Protein AF-A0A959TGL7-F1 (afdb_monomer_lite)

Foldseek 3Di:
DVLQVLLVVLVDHDDDQCVVQVVVCVVVDVVCCVVGRLVSSLVVLLVDQEDADEDDDDPSSVVSVVSCVVVVGYYHPDSVPDHRD

pLDDT: mean 96.85, std 1.71, range [90.56, 98.56]

Structure (mmCIF, N/CA/C/O backbone):
data_AF-A0A959TGL7-F1
#
_entry.id   AF-A0A959TGL7-F1
#
loop_
_atom_site.group_PDB
_atom_site.id
_atom_site.type_symbol
_atom_site.label_atom_id
_atom_site.label_alt_id
_atom_site.label_comp_id
_atom_site.label_asym_id
_atom_site.label_entity_id
_atom_site.label_seq_id
_atom_site.pdbx_PDB_ins_code
_atom_site.Cartn_x
_atom_site.Cartn_y
_atom_site.Cartn_z
_atom_site.occupancy
_atom_site.B_iso_or_equiv
_atom_site.auth_seq_id
_atom_site.auth_comp_id
_atom_site.auth_asym_id
_atom_site.auth_atom_id
_atom_site.pdbx_PDB_model_num
ATOM 1 N N . HIS A 1 1 ? 8.446 -2.766 6.886 1.00 93.25 1 HIS A N 1
ATOM 2 C CA . HIS A 1 1 ? 7.616 -3.935 7.242 1.00 93.25 1 HIS A CA 1
ATOM 3 C C . HIS A 1 1 ? 7.052 -3.889 8.663 1.00 93.25 1 HIS A C 1
ATOM 5 O O . HIS A 1 1 ? 6.039 -4.535 8.868 1.00 93.25 1 HIS A O 1
ATOM 11 N N . GLU A 1 2 ? 7.605 -3.123 9.615 1.00 96.38 2 GLU A N 1
ATOM 12 C CA . GLU A 1 2 ? 7.049 -2.996 10.985 1.00 96.38 2 GLU A CA 1
ATOM 13 C C . GLU A 1 2 ? 5.547 -2.661 10.997 1.00 96.38 2 GLU A C 1
ATOM 15 O O . GLU A 1 2 ? 4.750 -3.449 11.488 1.00 96.38 2 GLU A O 1
ATOM 20 N N . ALA A 1 3 ? 5.131 -1.594 10.308 1.00 96.19 3 ALA A N 1
ATOM 21 C CA . ALA A 1 3 ? 3.711 -1.243 10.210 1.00 96.19 3 ALA A CA 1
ATOM 22 C C . ALA A 1 3 ? 2.839 -2.328 9.545 1.00 96.19 3 ALA A C 1
ATOM 24 O O . ALA A 1 3 ? 1.656 -2.442 9.847 1.00 96.19 3 ALA A O 1
ATOM 25 N N . ALA A 1 4 ? 3.403 -3.129 8.635 1.00 97.31 4 ALA A N 1
ATOM 26 C CA . ALA A 1 4 ? 2.678 -4.243 8.026 1.00 97.31 4 ALA A CA 1
ATOM 27 C C . ALA A 1 4 ? 2.458 -5.377 9.036 1.00 97.31 4 ALA A C 1
ATOM 29 O O . ALA A 1 4 ? 1.374 -5.951 9.067 1.00 97.31 4 ALA A O 1
ATOM 30 N N . LEU A 1 5 ? 3.449 -5.657 9.889 1.00 98.12 5 LEU A N 1
ATOM 31 C CA . LEU A 1 5 ? 3.298 -6.596 10.999 1.00 98.12 5 LEU A CA 1
ATOM 32 C C . LEU A 1 5 ? 2.214 -6.119 11.975 1.00 98.12 5 LEU A C 1
ATOM 34 O O . LEU A 1 5 ? 1.325 -6.891 12.298 1.00 98.12 5 LEU A O 1
ATOM 38 N N . GLU A 1 6 ? 2.208 -4.843 12.356 1.00 98.06 6 GLU A N 1
ATOM 39 C CA . GLU A 1 6 ? 1.170 -4.291 13.243 1.00 98.06 6 GLU A CA 1
ATOM 40 C C . GLU A 1 6 ? -0.243 -4.350 12.624 1.00 98.06 6 GLU A C 1
ATOM 42 O O . GLU A 1 6 ? -1.229 -4.622 13.310 1.00 98.06 6 GLU A O 1
ATOM 47 N N . VAL A 1 7 ? -0.369 -4.127 11.308 1.00 98.31 7 VAL A N 1
ATOM 48 C CA . VAL A 1 7 ? -1.636 -4.328 10.577 1.00 98.31 7 VAL A CA 1
ATOM 49 C C . VAL A 1 7 ? -2.057 -5.801 10.607 1.00 98.31 7 VAL A C 1
ATOM 51 O O . VAL A 1 7 ? -3.236 -6.093 10.807 1.00 98.31 7 VAL A O 1
ATOM 54 N N . HIS A 1 8 ? -1.107 -6.726 10.453 1.00 98.38 8 HIS A N 1
ATOM 55 C CA . HIS A 1 8 ? -1.370 -8.159 10.568 1.00 98.38 8 HIS A CA 1
ATOM 56 C C . HIS A 1 8 ? -1.838 -8.557 11.971 1.00 98.38 8 HIS A C 1
ATOM 58 O O . HIS A 1 8 ? -2.809 -9.297 12.110 1.00 98.38 8 HIS A O 1
ATOM 64 N N . GLU A 1 9 ? -1.208 -8.020 13.014 1.00 98.38 9 GLU A N 1
ATOM 65 C CA . GLU A 1 9 ? -1.586 -8.255 14.412 1.00 98.38 9 GLU A CA 1
ATOM 66 C C . GLU A 1 9 ? -3.001 -7.744 14.740 1.00 98.38 9 GLU A C 1
ATOM 68 O O . GLU A 1 9 ? -3.647 -8.254 15.655 1.00 98.38 9 GLU A O 1
ATOM 73 N N . LYS A 1 10 ? -3.530 -6.794 13.958 1.00 98.25 10 LYS A N 1
ATOM 74 C CA . LYS A 1 10 ? -4.931 -6.336 14.023 1.00 98.25 10 LYS A CA 1
ATOM 75 C C . LYS A 1 10 ? -5.923 -7.248 13.285 1.00 98.25 10 LYS A C 1
ATOM 77 O O . LYS A 1 10 ? -7.115 -6.950 13.273 1.00 98.25 10 LYS A O 1
ATOM 82 N N . GLY A 1 11 ? -5.457 -8.347 12.690 1.00 98.38 11 GLY A N 1
ATOM 83 C CA . GLY A 1 11 ? -6.282 -9.339 11.991 1.00 98.38 11 GLY A CA 1
ATOM 84 C C . GLY A 1 11 ? -6.463 -9.081 10.494 1.00 98.38 11 GLY A C 1
ATOM 85 O O . GLY A 1 11 ? -7.157 -9.844 9.825 1.00 98.38 11 GLY A O 1
ATOM 86 N N . HIS A 1 12 ? -5.832 -8.040 9.950 1.00 98.44 12 HIS A N 1
ATOM 87 C CA . HIS A 1 12 ? -5.903 -7.721 8.524 1.00 98.44 12 HIS A CA 1
ATOM 88 C C . HIS A 1 12 ? -4.818 -8.445 7.727 1.00 98.44 12 HIS A C 1
ATOM 90 O O . HIS A 1 12 ? -3.799 -8.886 8.262 1.00 98.44 12 HIS A O 1
ATOM 96 N N . LEU A 1 13 ? -5.002 -8.524 6.409 1.00 98.06 13 LEU A N 1
ATOM 97 C CA . LEU A 1 13 ? -3.952 -8.952 5.489 1.00 98.06 13 LEU A CA 1
ATOM 98 C C . LEU A 1 13 ? -3.181 -7.719 4.985 1.00 98.06 13 LEU A C 1
ATOM 100 O O . LEU A 1 13 ? -3.704 -6.994 4.135 1.00 98.06 13 LEU A O 1
ATOM 104 N N . PRO A 1 14 ? -1.952 -7.452 5.463 1.00 97.56 14 PRO A N 1
ATOM 105 C CA . PRO A 1 14 ? -1.156 -6.361 4.924 1.00 97.56 14 PRO A CA 1
ATOM 106 C C . PRO A 1 14 ? -0.651 -6.713 3.523 1.00 97.56 14 PRO A C 1
ATOM 108 O O . PRO A 1 14 ? -0.132 -7.804 3.282 1.00 97.56 14 PRO A O 1
ATOM 111 N N . VAL A 1 15 ? -0.733 -5.753 2.607 1.00 97.06 15 VAL A N 1
ATOM 112 C CA . VAL A 1 15 ? -0.109 -5.843 1.285 1.00 97.06 15 VAL A CA 1
ATOM 113 C C . VAL A 1 15 ? 0.666 -4.563 1.004 1.00 97.06 15 VAL A C 1
ATOM 115 O O . VAL A 1 15 ? 0.223 -3.469 1.352 1.00 97.06 15 VAL A O 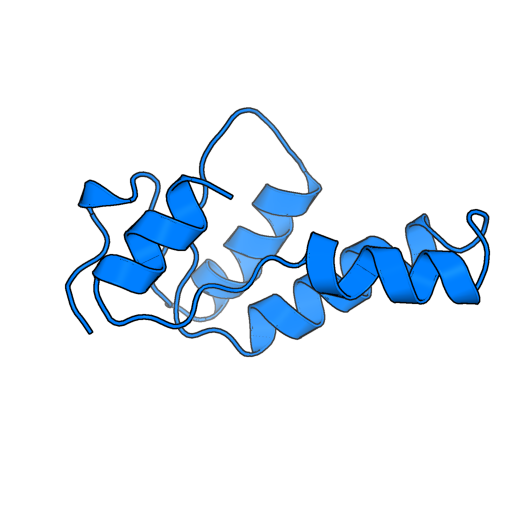1
ATOM 118 N N . ILE A 1 16 ? 1.838 -4.693 0.388 1.00 95.69 16 ILE A N 1
ATOM 119 C CA . ILE A 1 16 ? 2.694 -3.560 0.030 1.00 95.69 16 ILE A CA 1
ATOM 120 C C . ILE A 1 16 ? 2.928 -3.623 -1.477 1.00 95.69 16 ILE A C 1
ATOM 122 O O . ILE A 1 16 ? 3.458 -4.608 -1.988 1.00 95.69 16 ILE A O 1
ATOM 126 N N . GLY A 1 17 ? 2.542 -2.571 -2.202 1.00 91.81 17 GLY A N 1
ATOM 127 C CA . GLY A 1 17 ? 2.612 -2.555 -3.666 1.00 91.81 17 GLY A CA 1
ATOM 128 C C . GLY A 1 17 ? 4.013 -2.809 -4.224 1.00 91.81 17 GLY A C 1
ATOM 129 O O . GLY A 1 17 ? 4.170 -3.546 -5.199 1.00 91.81 17 GLY A O 1
ATOM 130 N N . VAL A 1 18 ? 5.047 -2.290 -3.553 1.00 92.88 18 VAL A N 1
ATOM 131 C CA . VAL A 1 18 ? 6.442 -2.474 -3.983 1.00 92.88 18 VAL A CA 1
ATOM 132 C C . VAL A 1 18 ? 6.898 -3.933 -3.905 1.00 92.88 18 VAL A C 1
ATOM 134 O O . VAL A 1 18 ? 7.637 -4.376 -4.781 1.00 92.88 18 VAL A O 1
ATOM 137 N N . ASP A 1 19 ? 6.400 -4.698 -2.929 1.00 94.88 19 ASP A N 1
ATOM 138 C CA . ASP A 1 19 ? 6.740 -6.117 -2.763 1.00 94.88 19 ASP A CA 1
ATOM 139 C C . ASP A 1 19 ? 6.190 -6.962 -3.921 1.00 94.88 19 ASP A C 1
ATOM 141 O O . ASP A 1 19 ? 6.758 -7.998 -4.264 1.00 94.88 19 ASP A O 1
ATOM 145 N N . VAL A 1 20 ? 5.110 -6.502 -4.561 1.00 95.12 20 VAL A N 1
ATOM 146 C CA . VAL A 1 20 ? 4.526 -7.142 -5.748 1.00 95.12 20 VAL A CA 1
ATOM 147 C C . VAL A 1 20 ? 5.237 -6.694 -7.028 1.00 95.12 20 VAL A C 1
ATOM 149 O O . VAL A 1 20 ? 5.489 -7.507 -7.918 1.00 95.12 20 VAL A O 1
ATOM 152 N N . ALA A 1 21 ? 5.575 -5.408 -7.140 1.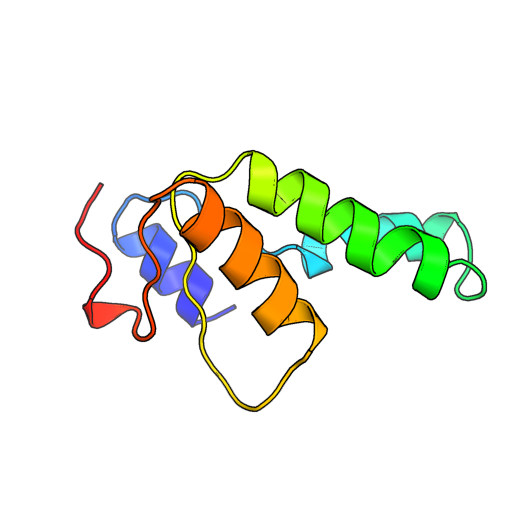00 96.56 21 ALA A N 1
ATOM 153 C CA . ALA A 1 21 ? 6.150 -4.844 -8.359 1.00 96.56 21 ALA A CA 1
ATOM 154 C C . ALA A 1 21 ? 7.634 -5.201 -8.563 1.00 96.56 21 ALA A C 1
ATOM 156 O O . ALA A 1 21 ? 8.035 -5.552 -9.676 1.00 96.56 21 ALA A O 1
ATOM 157 N N . LEU A 1 22 ? 8.457 -5.135 -7.510 1.00 96.50 22 LEU A N 1
ATOM 158 C CA . LEU A 1 22 ? 9.913 -5.287 -7.626 1.00 96.50 22 LEU A CA 1
ATOM 159 C C . LEU A 1 22 ? 10.363 -6.658 -8.164 1.00 96.50 22 LEU A C 1
ATOM 161 O O . LEU A 1 22 ? 11.234 -6.668 -9.037 1.00 96.50 22 LEU A O 1
ATOM 165 N N . PRO A 1 23 ? 9.787 -7.807 -7.751 1.00 97.56 23 PRO A N 1
ATOM 166 C CA . PRO A 1 23 ? 10.157 -9.101 -8.328 1.00 97.56 23 PRO A CA 1
ATOM 167 C C . PRO A 1 23 ? 9.862 -9.188 -9.830 1.00 97.56 23 PRO A C 1
ATOM 169 O O . PRO A 1 23 ? 10.674 -9.713 -10.593 1.00 97.56 23 PRO A O 1
ATOM 172 N N . LEU A 1 24 ? 8.733 -8.626 -10.276 1.00 97.56 24 LEU A N 1
ATOM 173 C CA . LEU A 1 24 ? 8.356 -8.601 -11.692 1.00 97.56 24 LEU A CA 1
ATOM 174 C C . LEU A 1 24 ? 9.300 -7.712 -12.507 1.00 97.56 24 LEU A C 1
ATOM 176 O O . LEU A 1 24 ? 9.721 -8.104 -13.595 1.00 97.56 24 LEU A O 1
ATOM 180 N N . ILE A 1 25 ? 9.698 -6.560 -11.962 1.00 98.00 25 ILE A N 1
ATOM 181 C CA . ILE A 1 25 ? 10.728 -5.698 -12.558 1.00 98.00 25 ILE A CA 1
ATOM 182 C C . ILE A 1 25 ? 12.078 -6.424 -12.614 1.00 98.00 25 ILE A C 1
ATOM 184 O O . ILE A 1 25 ? 12.777 -6.327 -13.619 1.00 98.00 25 ILE A O 1
ATOM 188 N N . GLY A 1 26 ? 12.431 -7.197 -11.583 1.00 97.88 26 GLY A N 1
ATOM 189 C CA . GLY A 1 26 ? 13.649 -8.010 -11.562 1.00 97.88 26 GLY A CA 1
ATOM 190 C C . GLY A 1 26 ? 13.716 -9.018 -12.714 1.00 97.88 26 GLY A C 1
ATOM 191 O O . GLY A 1 26 ? 14.776 -9.202 -13.305 1.00 97.88 26 GLY A O 1
ATOM 192 N N . VAL A 1 27 ? 12.578 -9.613 -13.083 1.00 98.12 27 VAL A N 1
ATOM 193 C CA . VAL A 1 27 ? 12.462 -10.518 -14.240 1.00 98.12 27 VAL A CA 1
ATOM 194 C C . VAL A 1 27 ? 12.441 -9.750 -15.568 1.00 98.12 27 VAL A C 1
ATOM 196 O O . VAL A 1 27 ? 13.040 -10.185 -16.548 1.00 98.12 27 VAL A O 1
ATOM 199 N N . ALA A 1 28 ? 11.745 -8.614 -15.620 1.00 97.56 28 ALA A N 1
ATOM 200 C CA . ALA A 1 28 ? 11.531 -7.835 -16.840 1.00 97.56 28 ALA A CA 1
ATOM 201 C C . ALA A 1 28 ? 12.723 -6.933 -17.230 1.00 97.56 28 ALA A C 1
ATOM 203 O O . ALA A 1 28 ? 12.829 -6.510 -18.385 1.00 97.56 28 ALA A O 1
ATOM 204 N N . GLY A 1 29 ? 13.608 -6.648 -16.274 1.00 97.56 29 GLY A N 1
ATOM 205 C CA . GLY A 1 29 ? 14.737 -5.733 -16.386 1.00 97.56 29 GLY A CA 1
ATOM 206 C C . GLY A 1 29 ? 14.423 -4.320 -15.876 1.00 97.56 29 GLY A C 1
ATOM 207 O O . GLY A 1 29 ? 13.326 -3.789 -16.065 1.00 97.56 29 GLY A O 1
ATOM 208 N N . ALA A 1 30 ? 15.421 -3.685 -15.252 1.00 95.81 30 ALA A N 1
ATOM 209 C CA . ALA A 1 30 ? 15.298 -2.379 -14.593 1.00 95.81 30 ALA A CA 1
ATOM 210 C C . ALA A 1 30 ? 14.846 -1.238 -15.526 1.00 95.81 30 ALA A C 1
ATOM 212 O O . ALA A 1 30 ? 14.207 -0.292 -15.080 1.00 95.81 30 ALA A O 1
ATOM 213 N N . GLN A 1 31 ? 15.109 -1.341 -16.829 1.00 97.25 31 GLN A N 1
ATOM 214 C CA . GLN A 1 31 ? 14.636 -0.396 -17.843 1.00 97.25 31 GLN A CA 1
ATOM 215 C C . GLN A 1 31 ? 13.104 -0.324 -17.948 1.00 97.25 31 GLN A C 1
ATOM 217 O O . GLN A 1 31 ? 12.575 0.640 -18.491 1.00 97.25 31 GLN A O 1
ATOM 222 N N . ARG A 1 32 ? 12.387 -1.330 -17.430 1.00 97.25 32 ARG A N 1
ATOM 223 C CA . ARG A 1 32 ? 10.919 -1.370 -17.382 1.00 97.25 32 ARG A CA 1
ATOM 224 C C . ARG A 1 32 ? 10.354 -0.902 -16.039 1.00 97.25 32 ARG A C 1
ATOM 226 O O . ARG A 1 32 ? 9.167 -1.082 -15.787 1.00 97.25 32 ARG A O 1
ATOM 233 N N . TYR A 1 33 ? 11.175 -0.307 -15.169 1.00 96.31 33 TYR A N 1
ATOM 234 C CA . TYR A 1 33 ? 10.742 0.154 -13.848 1.00 96.31 33 TYR A CA 1
ATOM 235 C C . TYR A 1 33 ? 9.551 1.116 -13.937 1.00 96.31 33 TYR A C 1
ATOM 237 O O . TYR A 1 33 ? 8.508 0.841 -13.351 1.00 96.31 33 TYR A O 1
ATOM 245 N N . ASP A 1 34 ? 9.665 2.195 -14.717 1.00 93.38 34 ASP A N 1
ATOM 246 C CA . ASP A 1 34 ? 8.605 3.211 -14.820 1.00 93.38 34 ASP A CA 1
ATOM 247 C C . ASP A 1 34 ? 7.319 2.665 -15.460 1.00 93.38 34 ASP A C 1
ATOM 249 O O . ASP A 1 34 ? 6.214 3.090 -15.117 1.00 93.38 34 ASP A O 1
ATOM 253 N N . GLU A 1 35 ? 7.462 1.686 -16.357 1.00 96.50 35 GLU A N 1
ATOM 254 C CA . GLU A 1 35 ? 6.354 0.994 -17.018 1.00 96.50 35 GLU A CA 1
ATOM 255 C C . GLU A 1 35 ? 5.584 0.084 -16.052 1.00 96.50 35 GLU A C 1
ATOM 257 O O . GLU A 1 35 ? 4.371 -0.056 -16.171 1.00 96.50 35 GLU A O 1
ATOM 262 N N . LEU A 1 36 ? 6.269 -0.552 -15.099 1.00 97.19 36 LEU A N 1
ATOM 263 C CA . LEU A 1 36 ? 5.685 -1.608 -14.271 1.00 97.19 36 LEU A CA 1
ATOM 264 C C . LEU A 1 36 ? 5.332 -1.138 -12.860 1.00 97.19 36 LEU A C 1
ATOM 266 O O . LEU A 1 36 ? 4.280 -1.515 -12.345 1.00 97.19 36 LEU A O 1
ATOM 270 N N . MET A 1 37 ? 6.170 -0.301 -12.245 1.00 96.75 37 MET A N 1
ATOM 271 C CA . MET A 1 37 ? 6.084 0.034 -10.825 1.00 96.75 37 MET A CA 1
ATOM 272 C C . MET A 1 37 ? 4.718 0.614 -10.450 1.00 96.75 37 MET A C 1
ATOM 274 O O . MET A 1 37 ? 3.974 0.017 -9.672 1.00 96.75 37 MET A O 1
ATOM 278 N N . MET A 1 38 ? 4.361 1.765 -11.029 1.00 96.06 38 MET A N 1
ATOM 279 C CA . MET A 1 38 ? 3.101 2.435 -10.707 1.00 96.06 38 MET A CA 1
ATOM 280 C C . MET A 1 38 ? 1.872 1.647 -11.180 1.00 96.06 38 MET A C 1
ATOM 282 O O . MET A 1 38 ? 0.933 1.532 -10.391 1.00 96.06 38 MET A O 1
ATOM 286 N N . PRO A 1 39 ? 1.827 1.086 -12.406 1.00 96.88 39 PRO A N 1
ATOM 287 C CA . PRO A 1 39 ? 0.658 0.324 -12.843 1.00 96.88 39 PRO A CA 1
ATOM 288 C C . PRO A 1 39 ? 0.356 -0.902 -11.978 1.00 96.88 39 PRO A C 1
ATOM 290 O O . PRO A 1 39 ? -0.809 -1.135 -11.660 1.00 96.88 39 PRO A O 1
ATOM 293 N N . ILE A 1 40 ? 1.375 -1.649 -11.540 1.00 97.62 40 ILE A N 1
ATOM 294 C CA . ILE A 1 40 ? 1.183 -2.810 -10.657 1.00 97.62 40 ILE A CA 1
ATOM 295 C C . ILE A 1 40 ? 0.701 -2.362 -9.273 1.00 97.62 40 ILE A C 1
ATOM 297 O O . ILE A 1 40 ? -0.281 -2.908 -8.769 1.00 97.62 40 ILE A O 1
ATOM 301 N N . SER A 1 41 ? 1.334 -1.339 -8.688 1.00 96.69 41 SER A N 1
ATOM 302 C CA . SER A 1 41 ? 0.945 -0.799 -7.377 1.00 96.69 41 SER A CA 1
ATOM 303 C C . SER A 1 41 ? -0.509 -0.314 -7.364 1.00 96.69 41 SER A C 1
ATOM 305 O O . SER A 1 41 ? -1.290 -0.683 -6.490 1.00 96.69 41 SER A O 1
ATOM 307 N N . LEU A 1 42 ? -0.921 0.439 -8.391 1.00 97.06 42 LEU A N 1
ATOM 308 C CA . LEU A 1 42 ? -2.296 0.933 -8.522 1.00 97.06 42 LEU A CA 1
ATOM 309 C C . LEU A 1 42 ? -3.300 -0.200 -8.775 1.00 97.06 42 LEU A C 1
ATOM 311 O O . LEU A 1 42 ? -4.413 -0.163 -8.250 1.00 97.06 42 LEU A O 1
ATOM 315 N N . ALA A 1 43 ? -2.919 -1.226 -9.542 1.00 97.25 43 ALA A N 1
ATOM 316 C CA . ALA A 1 43 ? -3.762 -2.400 -9.754 1.00 97.25 43 ALA A CA 1
ATOM 317 C C . ALA A 1 43 ? -3.980 -3.202 -8.459 1.00 97.25 43 ALA A C 1
ATOM 319 O O . ALA A 1 43 ? -5.063 -3.767 -8.275 1.00 97.25 43 ALA A O 1
ATOM 320 N N . LEU A 1 44 ? -2.982 -3.253 -7.572 1.00 97.69 44 LEU A N 1
ATOM 321 C CA . LEU A 1 44 ? -3.121 -3.835 -6.240 1.00 97.69 44 LEU A CA 1
ATOM 322 C C . LEU A 1 44 ? 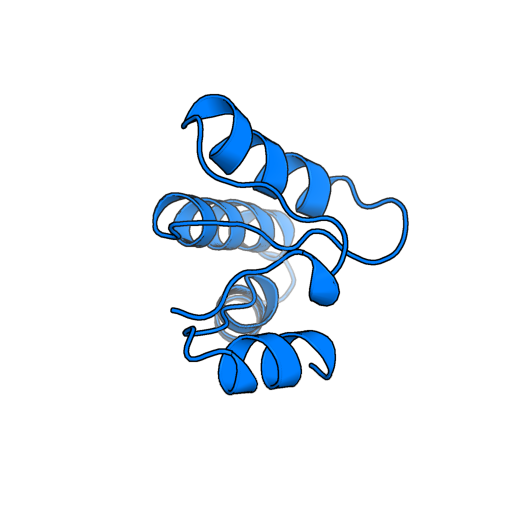-4.007 -2.960 -5.348 1.00 97.69 44 LEU A C 1
ATOM 324 O O . LEU A 1 44 ? -4.984 -3.465 -4.805 1.00 97.69 44 LEU A O 1
ATOM 328 N N . ALA A 1 45 ? -3.734 -1.654 -5.272 1.00 97.50 45 ALA A N 1
ATOM 329 C CA . ALA A 1 45 ? -4.530 -0.694 -4.503 1.00 97.50 45 ALA A CA 1
ATOM 330 C C . ALA A 1 45 ? -6.021 -0.756 -4.871 1.00 97.50 45 ALA A C 1
ATOM 332 O O . ALA A 1 45 ? -6.893 -0.758 -4.006 1.00 97.50 45 ALA A O 1
ATOM 333 N N . ALA A 1 46 ? -6.331 -0.913 -6.160 1.00 97.50 46 ALA A N 1
ATOM 334 C CA . ALA A 1 46 ? -7.698 -1.060 -6.643 1.00 97.50 46 ALA A CA 1
ATOM 335 C C . ALA A 1 46 ? -8.417 -2.339 -6.161 1.00 97.50 46 ALA A C 1
ATOM 337 O O . ALA A 1 46 ? -9.615 -2.470 -6.410 1.00 97.50 46 ALA A O 1
ATOM 338 N N . ARG A 1 47 ? -7.738 -3.276 -5.500 1.00 97.88 47 ARG A N 1
ATOM 339 C CA . ARG A 1 47 ? -8.321 -4.509 -4.947 1.00 97.88 47 ARG A CA 1
ATOM 340 C C . ARG A 1 47 ? -8.364 -4.528 -3.419 1.00 97.88 47 ARG A C 1
ATOM 342 O O . ARG A 1 47 ? -8.899 -5.479 -2.867 1.00 97.88 47 ARG A O 1
ATOM 349 N N . CYS A 1 48 ? -7.795 -3.525 -2.758 1.00 98.19 48 CYS A N 1
ATOM 350 C CA . CYS A 1 48 ? -7.748 -3.439 -1.304 1.00 98.19 48 CYS A CA 1
ATOM 351 C C . CYS A 1 48 ? -8.951 -2.675 -0.747 1.00 98.19 48 CYS A C 1
ATOM 353 O O . CYS A 1 48 ? -9.491 -1.785 -1.407 1.00 98.19 48 CYS A O 1
ATOM 355 N N . ASP A 1 49 ? -9.307 -2.982 0.499 1.00 98.19 49 ASP A N 1
ATOM 356 C CA . ASP A 1 49 ? -10.450 -2.380 1.191 1.00 98.19 49 ASP A CA 1
ATOM 357 C C . ASP A 1 49 ? -10.098 -1.082 1.936 1.00 98.19 49 ASP A C 1
ATOM 359 O O . ASP A 1 49 ? -10.978 -0.274 2.211 1.00 98.19 49 ASP A O 1
ATOM 363 N N . ALA A 1 50 ? -8.820 -0.852 2.249 1.00 98.31 50 ALA A N 1
ATOM 364 C CA . ALA A 1 50 ? -8.318 0.358 2.900 1.00 98.31 50 ALA A CA 1
ATOM 365 C C . ALA A 1 50 ? -6.825 0.573 2.605 1.00 98.31 50 ALA A C 1
ATOM 367 O O . ALA A 1 50 ? -6.130 -0.347 2.165 1.00 98.31 50 ALA A O 1
ATOM 368 N N . VAL A 1 51 ? -6.317 1.775 2.895 1.00 98.38 51 VAL A N 1
ATOM 369 C CA . VAL A 1 51 ? -4.887 2.102 2.780 1.00 98.38 51 VAL A CA 1
ATOM 370 C C . VAL A 1 51 ? -4.342 2.735 4.048 1.00 98.38 51 VAL A C 1
ATOM 372 O O . VAL A 1 51 ? -4.959 3.624 4.631 1.00 98.38 51 VAL A O 1
ATOM 375 N N . LEU A 1 52 ? -3.143 2.315 4.446 1.00 98.19 52 LEU A N 1
ATOM 376 C CA . LEU A 1 52 ? -2.344 2.969 5.476 1.00 98.19 52 LEU A CA 1
ATOM 377 C C . LEU A 1 52 ? -1.219 3.770 4.808 1.00 98.19 52 LEU A C 1
ATOM 379 O O . LEU A 1 52 ? -0.263 3.200 4.284 1.00 98.19 52 LEU A O 1
ATOM 383 N N . ARG A 1 53 ? -1.314 5.102 4.840 1.00 97.00 53 ARG A N 1
ATOM 384 C CA . ARG A 1 53 ? -0.310 6.016 4.286 1.00 97.00 53 ARG A CA 1
ATOM 385 C C . ARG A 1 53 ? 0.551 6.620 5.394 1.00 97.00 53 ARG A C 1
ATOM 387 O O . ARG A 1 53 ? 0.157 7.588 6.038 1.00 97.00 53 ARG A O 1
ATOM 394 N N . ILE A 1 54 ? 1.757 6.080 5.541 1.00 94.81 54 ILE A N 1
ATOM 395 C CA . ILE A 1 54 ? 2.768 6.484 6.534 1.00 94.81 54 ILE A CA 1
ATOM 396 C C . ILE A 1 54 ? 4.069 6.944 5.863 1.00 94.81 54 ILE A C 1
ATOM 398 O O . ILE A 1 54 ? 4.303 6.644 4.692 1.00 94.81 54 ILE A O 1
ATOM 402 N N . GLY A 1 55 ? 4.928 7.652 6.601 1.00 90.56 55 GLY A N 1
ATOM 403 C CA . GLY A 1 55 ? 6.211 8.168 6.107 1.00 90.56 55 GLY A CA 1
ATOM 404 C C . GLY A 1 55 ? 6.126 9.565 5.474 1.00 90.56 55 GLY A C 1
ATOM 405 O O . GLY A 1 55 ? 5.151 10.288 5.660 1.00 90.56 55 GLY A O 1
ATOM 406 N N . GLY A 1 56 ? 7.176 9.958 4.745 1.00 92.81 56 GLY A N 1
ATOM 407 C CA . GLY A 1 56 ? 7.326 11.297 4.159 1.00 92.81 56 GLY A CA 1
ATOM 408 C C . GLY A 1 56 ? 6.678 11.482 2.774 1.00 92.81 56 GLY A C 1
ATOM 409 O O . GLY A 1 56 ? 5.947 10.600 2.309 1.00 92.81 56 GLY A O 1
ATOM 410 N N . PRO A 1 57 ? 6.947 12.620 2.101 1.00 94.31 57 PRO A N 1
ATOM 411 C CA . PRO A 1 57 ? 6.431 12.929 0.763 1.00 94.31 57 PRO A CA 1
ATOM 412 C C . PRO A 1 57 ? 6.747 11.831 -0.262 1.00 94.31 57 PRO A C 1
ATOM 414 O O . PRO A 1 57 ? 7.882 11.366 -0.339 1.00 94.31 57 PRO A O 1
ATOM 417 N N . SER A 1 58 ? 5.750 11.408 -1.047 1.00 95.19 58 SER A N 1
ATOM 418 C CA . SER A 1 58 ? 5.926 10.397 -2.098 1.00 95.19 58 SER A CA 1
ATOM 419 C C . SER A 1 58 ? 4.785 10.461 -3.108 1.00 95.19 58 SER A C 1
ATOM 421 O O . SER A 1 58 ? 3.672 10.026 -2.821 1.00 95.19 58 SER A O 1
ATOM 423 N N . HIS A 1 59 ? 5.074 10.933 -4.325 1.00 94.31 59 HIS A N 1
ATOM 424 C CA . HIS A 1 59 ? 4.073 11.029 -5.392 1.00 94.31 59 HIS A CA 1
ATOM 425 C C . HIS A 1 59 ? 3.416 9.681 -5.722 1.00 94.31 59 HIS A C 1
ATOM 427 O O . HIS A 1 59 ? 2.228 9.640 -6.024 1.00 94.31 59 HIS A O 1
ATOM 433 N N . GLY A 1 60 ? 4.171 8.578 -5.674 1.00 94.19 60 GLY A N 1
ATOM 434 C CA . GLY A 1 60 ? 3.627 7.244 -5.936 1.00 94.19 60 GLY A CA 1
ATOM 435 C C . GLY A 1 60 ? 2.609 6.826 -4.878 1.00 94.19 60 GLY A C 1
ATOM 436 O O . GLY A 1 60 ? 1.482 6.474 -5.216 1.00 94.19 60 GLY A O 1
ATOM 437 N N . ALA A 1 61 ? 2.971 6.978 -3.603 1.00 95.88 61 ALA A N 1
ATOM 438 C CA . ALA A 1 61 ? 2.086 6.639 -2.493 1.00 95.88 61 ALA A CA 1
ATOM 439 C C . ALA A 1 61 ? 0.857 7.560 -2.429 1.00 95.88 61 ALA A C 1
ATOM 441 O O . ALA A 1 61 ? -0.242 7.126 -2.0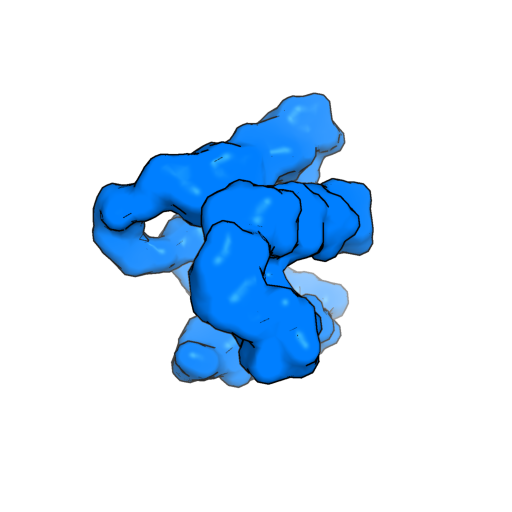94 1.00 95.88 61 ALA A O 1
ATOM 442 N N . ASP A 1 62 ? 1.014 8.833 -2.792 1.00 96.88 62 ASP A N 1
ATOM 443 C CA . ASP A 1 62 ? -0.099 9.781 -2.825 1.00 96.88 62 ASP A CA 1
ATOM 444 C C . ASP A 1 62 ? -1.081 9.451 -3.966 1.00 96.88 62 ASP A C 1
ATOM 446 O O . ASP A 1 62 ? -2.289 9.610 -3.798 1.00 96.88 62 ASP A O 1
ATOM 450 N N . ARG A 1 63 ? -0.595 8.909 -5.095 1.00 96.75 63 ARG A N 1
ATOM 451 C CA . ARG A 1 63 ? -1.450 8.365 -6.166 1.00 96.75 63 ARG A CA 1
ATOM 452 C C . ARG A 1 63 ? -2.202 7.111 -5.732 1.00 96.75 63 ARG A C 1
ATOM 454 O O . ARG A 1 63 ? -3.363 6.967 -6.093 1.00 96.75 63 ARG A O 1
ATOM 461 N N . GLU A 1 64 ? -1.573 6.222 -4.968 1.00 97.38 64 GLU A N 1
ATOM 462 C CA . GLU A 1 64 ? -2.269 5.057 -4.410 1.00 97.38 64 GLU A CA 1
ATOM 463 C C . GLU A 1 64 ? -3.402 5.495 -3.485 1.00 97.38 64 GLU A C 1
ATOM 465 O O . GLU A 1 64 ? -4.510 4.996 -3.626 1.00 97.38 64 GLU A O 1
ATOM 470 N N . VAL A 1 65 ? -3.172 6.488 -2.617 1.00 98.00 65 VAL A N 1
ATOM 471 C CA . VAL A 1 65 ? -4.213 7.051 -1.741 1.00 98.00 65 VAL A CA 1
ATOM 472 C C . VAL A 1 65 ? -5.414 7.576 -2.528 1.00 98.00 65 VAL A C 1
ATOM 474 O O . VAL A 1 65 ? -6.546 7.352 -2.101 1.00 98.00 65 VAL A O 1
ATOM 477 N N . GLN A 1 66 ? -5.199 8.228 -3.677 1.00 98.19 66 GLN A N 1
ATOM 478 C CA . GLN A 1 66 ? -6.304 8.72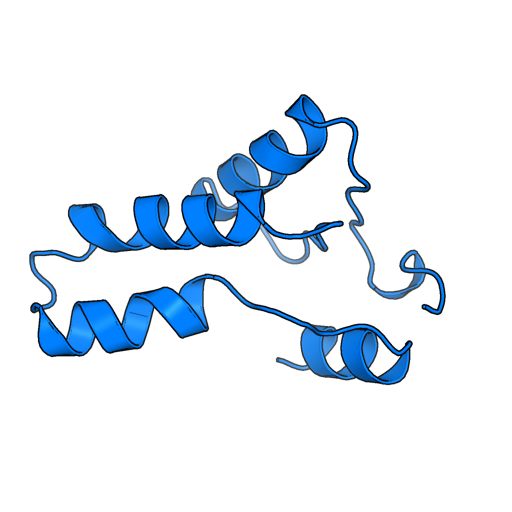4 -4.508 1.00 98.19 66 GLN A CA 1
ATOM 479 C C . GLN A 1 66 ? -7.254 7.603 -4.942 1.00 98.19 66 GLN A C 1
ATOM 481 O O . GLN A 1 66 ? -8.462 7.810 -4.922 1.00 98.19 66 GLN A O 1
ATOM 486 N N . VAL A 1 67 ? -6.748 6.392 -5.213 1.00 98.19 67 VAL A N 1
ATOM 487 C CA . VAL A 1 67 ? -7.594 5.231 -5.559 1.00 98.19 67 VAL A CA 1
ATOM 488 C C . VAL A 1 67 ? -8.614 4.929 -4.456 1.00 98.19 67 VAL A C 1
ATOM 490 O O . VAL A 1 67 ? -9.756 4.585 -4.750 1.00 98.19 67 VAL A O 1
ATOM 493 N N . PHE A 1 68 ? -8.227 5.061 -3.187 1.00 98.50 68 PHE A N 1
ATOM 494 C CA . PHE A 1 68 ? -9.119 4.812 -2.051 1.00 98.50 68 PHE A CA 1
ATOM 495 C C . PHE A 1 68 ? -10.079 5.978 -1.826 1.00 98.50 68 PHE A C 1
ATOM 497 O O . PHE A 1 68 ? -11.265 5.749 -1.603 1.00 98.50 68 PHE A O 1
ATOM 504 N N . VAL A 1 69 ? -9.595 7.218 -1.960 1.00 98.38 69 VAL A N 1
ATOM 505 C CA . VAL A 1 69 ? -10.430 8.427 -1.864 1.00 98.38 69 VAL A CA 1
ATOM 506 C C . VAL A 1 69 ? -11.542 8.409 -2.913 1.00 98.38 69 VAL A C 1
ATOM 508 O O . VAL A 1 69 ? -12.707 8.594 -2.569 1.00 98.38 69 VAL A O 1
ATOM 511 N N . GLU A 1 70 ? -11.210 8.124 -4.173 1.00 98.19 70 GLU A N 1
ATOM 512 C CA . GLU A 1 70 ? -12.169 8.052 -5.284 1.00 98.19 70 GLU A CA 1
ATOM 513 C C . GLU A 1 70 ? -13.224 6.955 -5.084 1.00 98.19 70 GLU A C 1
ATOM 515 O O . GLU A 1 70 ? -14.359 7.088 -5.539 1.00 98.19 70 GLU A O 1
ATOM 520 N N . LYS A 1 71 ? -12.870 5.883 -4.369 1.00 98.00 71 LYS A N 1
ATOM 521 C CA . LYS A 1 71 ? -13.779 4.781 -4.031 1.00 98.00 71 LYS A CA 1
ATOM 522 C C . LYS A 1 71 ? -14.567 4.993 -2.738 1.00 98.00 71 LYS A C 1
ATOM 524 O O . LYS A 1 71 ? -15.407 4.159 -2.414 1.00 98.00 71 LYS A O 1
ATOM 529 N N . GLY A 1 72 ? -14.292 6.060 -1.986 1.00 98.38 72 GLY A N 1
ATOM 530 C CA . GLY A 1 72 ? -14.866 6.267 -0.655 1.00 98.38 72 GLY A CA 1
ATOM 531 C C . GLY A 1 72 ? -14.405 5.233 0.381 1.00 98.38 72 GLY A C 1
ATOM 532 O O . GLY A 1 72 ? -15.132 4.965 1.335 1.00 98.38 72 GLY A O 1
ATOM 533 N N . LEU A 1 73 ? -13.225 4.636 0.187 1.00 98.56 73 LEU A N 1
ATOM 534 C CA . LEU A 1 73 ? -12.637 3.656 1.100 1.00 98.56 73 LEU A CA 1
ATOM 535 C C . LEU A 1 73 ? -11.764 4.332 2.173 1.00 98.56 73 LEU A C 1
ATOM 537 O O . LEU A 1 73 ? -11.242 5.429 1.944 1.00 98.56 73 LEU A O 1
ATOM 541 N N . PRO A 1 74 ? -11.564 3.694 3.342 1.00 98.50 74 PRO A N 1
ATOM 542 C CA . PRO A 1 74 ? -10.772 4.265 4.423 1.00 98.50 74 PRO A CA 1
ATOM 543 C C . PRO A 1 74 ? -9.311 4.548 4.043 1.00 98.50 74 PRO A C 1
ATOM 545 O O . PRO A 1 74 ? -8.612 3.718 3.456 1.00 98.50 74 PRO A O 1
ATOM 548 N N . VAL A 1 75 ? -8.838 5.723 4.462 1.00 98.44 75 VAL A N 1
ATOM 549 C CA . VAL A 1 75 ? -7.442 6.162 4.354 1.00 98.44 75 VAL A CA 1
ATOM 550 C C . VAL A 1 75 ? -6.930 6.476 5.755 1.00 98.44 75 VAL A C 1
ATOM 552 O O . VAL A 1 75 ? -7.343 7.460 6.368 1.00 98.44 75 VAL A O 1
ATOM 555 N N . TYR A 1 76 ? -5.996 5.672 6.245 1.00 98.31 76 TYR A N 1
ATOM 556 C CA . TYR A 1 76 ? -5.371 5.833 7.554 1.00 98.31 76 TYR A CA 1
ATOM 557 C C . TYR A 1 76 ? -4.001 6.497 7.427 1.00 98.31 76 TYR A C 1
ATOM 559 O O . TYR A 1 76 ? -3.282 6.292 6.446 1.00 98.31 76 TYR A O 1
ATOM 567 N N . ARG A 1 77 ? -3.620 7.296 8.428 1.00 96.81 77 ARG A N 1
ATOM 568 C CA . ARG A 1 77 ? -2.289 7.934 8.516 1.00 96.81 77 ARG A CA 1
ATOM 569 C C . ARG A 1 77 ? -1.448 7.416 9.677 1.00 96.81 77 ARG A C 1
ATOM 571 O O . ARG A 1 77 ? -0.247 7.664 9.710 1.00 96.81 77 ARG A O 1
ATOM 578 N N . SER A 1 78 ? -2.063 6.669 10.586 1.00 96.56 78 SER A N 1
ATOM 579 C CA . SER A 1 78 ? -1.407 5.939 11.660 1.00 96.56 78 SER A CA 1
ATOM 580 C C . SER A 1 78 ? -1.969 4.527 11.720 1.00 96.56 78 SER A C 1
ATOM 582 O O . SER A 1 78 ? -3.160 4.312 11.503 1.00 96.56 78 SER A O 1
ATOM 584 N N . VAL A 1 79 ? -1.118 3.557 12.047 1.00 96.56 79 VAL A N 1
ATOM 585 C CA . VAL A 1 79 ? -1.556 2.176 12.282 1.00 96.56 79 VAL A CA 1
ATOM 586 C C . VAL A 1 79 ? -2.491 2.076 13.490 1.00 96.56 79 VAL A C 1
ATOM 588 O O . VAL A 1 79 ? -3.358 1.208 13.540 1.00 96.56 79 VAL A O 1
ATOM 591 N N . GLN A 1 80 ? -2.387 3.013 14.437 1.00 96.75 80 GLN A N 1
ATOM 592 C CA . GLN A 1 80 ? -3.265 3.078 15.607 1.00 96.75 80 GLN A CA 1
ATOM 593 C C . GLN A 1 80 ? -4.730 3.339 15.230 1.00 96.75 80 GLN A C 1
ATOM 595 O O . GLN A 1 80 ? -5.616 2.836 15.916 1.00 96.75 80 GLN A O 1
ATOM 600 N N . ASP A 1 81 ? -4.975 4.039 14.119 1.00 97.31 81 ASP A N 1
ATOM 601 C CA . ASP A 1 81 ? -6.320 4.370 13.633 1.00 97.31 81 ASP A CA 1
ATOM 602 C C . ASP A 1 81 ? -6.989 3.199 12.894 1.00 97.31 81 ASP A C 1
ATOM 604 O O . ASP A 1 81 ? -8.191 3.236 12.628 1.00 97.31 81 ASP A O 1
ATOM 608 N N . VAL A 1 82 ? -6.220 2.160 12.548 1.00 98.06 82 VAL A N 1
ATOM 609 C CA . VAL A 1 82 ? -6.738 0.961 11.884 1.00 98.06 82 VAL A CA 1
ATOM 610 C C . VAL A 1 82 ? -7.513 0.129 12.917 1.00 98.06 82 VAL A C 1
ATOM 612 O O . VAL A 1 82 ? -6.908 -0.318 13.906 1.00 98.06 82 VAL A O 1
ATOM 615 N N . PRO A 1 83 ? -8.831 -0.092 12.732 1.00 97.56 83 PRO A N 1
ATOM 616 C CA . PRO A 1 83 ? -9.624 -0.915 13.641 1.00 97.56 83 PRO A CA 1
ATOM 617 C C . PRO A 1 83 ? -9.222 -2.395 13.520 1.00 97.56 83 PRO A C 1
ATOM 619 O O . PRO A 1 83 ? -8.628 -2.772 12.513 1.00 97.56 83 PRO A O 1
ATOM 622 N N . PRO A 1 84 ? -9.529 -3.255 14.504 1.00 97.19 84 PRO A N 1
ATOM 623 C CA . PRO A 1 84 ? -9.460 -4.707 14.322 1.00 97.19 84 PRO A CA 1
ATOM 624 C C . PRO A 1 84 ? -10.366 -5.185 13.169 1.00 97.19 84 PR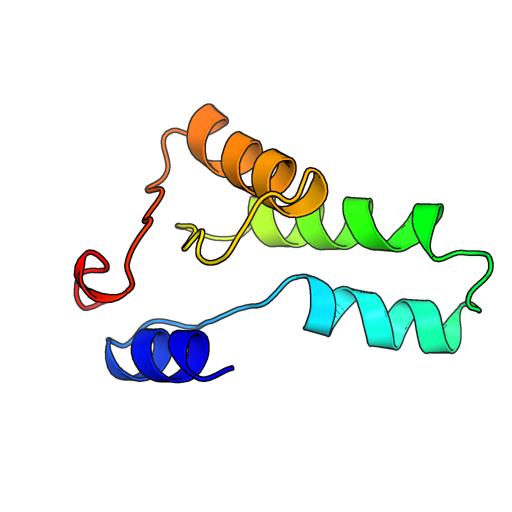O A C 1
ATOM 626 O O . PRO A 1 84 ? -11.355 -4.512 12.868 1.00 97.19 84 PRO A O 1
ATOM 629 N N . ALA A 1 85 ? -10.004 -6.301 12.527 1.00 92.50 85 ALA A N 1
ATOM 630 C CA . ALA A 1 85 ? -10.769 -6.921 11.434 1.00 92.50 85 ALA A CA 1
ATOM 631 C C . ALA A 1 85 ? -12.113 -7.526 11.872 1.00 92.50 85 ALA A C 1
ATOM 633 O O . ALA A 1 85 ? -12.208 -7.999 13.029 1.00 92.50 85 ALA A O 1
#

Sequence (85 aa):
HEAALEVHEKGHLPVIGVDVALPLIGVAGAQRYDELMMPISLALAARCDAVLRIGGPSHGADREVQVFVEKGLPVYRSVQDVPPA

Radius of gyration: 13.34 Å; chains: 1; bounding box: 30×23×34 Å

Secondary structure (DSSP, 8-state):
-HHHHHHHHTT-----HHHHHHHHHHHH-GGGHHHHHHHHHHHHHTT-S-EE--SS--HHHHHHHHHHHHTT--EESSGGGSPP-